Protein AF-A0A2H9RSW0-F1 (afdb_monomer_lite)

pLDDT: mean 87.88, std 10.04, range [57.59, 97.31]

Sequence (106 aa):
MRKMLVVILALSIVSIMYNESFAEKNTFFDSVKFIQYLDENTALEEVRNGNLDAYYYTISPDRLDSNQAKKGLQVFDSTGGSYSILVNPAESEKFNPFSDRDIRFA

Structure (mmCIF, N/CA/C/O backbone):
data_AF-A0A2H9RSW0-F1
#
_entry.id   AF-A0A2H9RSW0-F1
#
loop_
_atom_site.group_PDB
_atom_site.id
_atom_site.type_symbol
_atom_site.label_atom_id
_atom_site.label_alt_id
_atom_site.label_comp_id
_atom_site.label_asym_id
_atom_site.label_entity_id
_atom_site.label_seq_id
_atom_site.pdbx_PDB_ins_code
_atom_site.Cartn_x
_atom_site.Cartn_y
_atom_site.Cartn_z
_atom_site.occupancy
_atom_site.B_iso_or_equiv
_atom_site.auth_seq_id
_atom_site.auth_comp_id
_atom_site.auth_asym_id
_atom_site.auth_atom_id
_atom_site.pdbx_PDB_model_num
ATOM 1 N N . MET A 1 1 ? -67.762 18.042 4.119 1.00 69.44 1 MET A N 1
ATOM 2 C CA . MET A 1 1 ? -66.550 18.213 3.280 1.00 69.44 1 MET A CA 1
ATOM 3 C C . MET A 1 1 ? -65.464 19.053 3.950 1.00 69.44 1 MET A C 1
ATOM 5 O O . MET A 1 1 ? -64.356 18.560 4.088 1.00 69.44 1 MET A O 1
ATOM 9 N N . ARG A 1 2 ? -65.763 20.260 4.458 1.00 76.19 2 ARG A N 1
ATOM 10 C CA . ARG A 1 2 ? -64.761 21.150 5.088 1.00 76.19 2 ARG A CA 1
ATOM 11 C C . ARG A 1 2 ? -63.977 20.516 6.251 1.00 76.19 2 ARG A C 1
ATOM 13 O O . ARG A 1 2 ? -62.761 20.601 6.266 1.00 76.19 2 ARG A O 1
ATOM 20 N N . LYS A 1 3 ? -64.648 19.822 7.181 1.00 84.06 3 LYS A N 1
ATOM 21 C CA . LYS A 1 3 ? -63.972 19.134 8.304 1.00 84.06 3 LYS A CA 1
ATOM 22 C C . LYS A 1 3 ? -63.102 17.951 7.854 1.00 84.06 3 LYS A C 1
ATOM 24 O O . LYS A 1 3 ? -62.048 17.725 8.425 1.00 84.06 3 LYS A O 1
ATOM 29 N N . MET A 1 4 ? -63.518 17.243 6.805 1.00 88.69 4 MET A N 1
ATOM 30 C CA . MET A 1 4 ? -62.767 16.115 6.240 1.00 88.69 4 MET A CA 1
ATOM 31 C C . MET A 1 4 ? -61.479 16.591 5.559 1.00 88.69 4 MET A C 1
ATOM 33 O O . MET A 1 4 ? -60.425 16.007 5.769 1.00 88.69 4 MET A O 1
ATOM 37 N N . LEU A 1 5 ? -61.547 17.706 4.824 1.00 88.31 5 LEU A N 1
ATOM 38 C CA . LEU A 1 5 ? -60.372 18.351 4.233 1.00 88.31 5 LEU A CA 1
ATOM 39 C C . LEU A 1 5 ? -59.369 18.813 5.296 1.00 88.31 5 LEU A C 1
ATOM 41 O O . LEU A 1 5 ? -58.172 18.656 5.102 1.00 88.31 5 LEU A O 1
ATOM 45 N N . VAL A 1 6 ? -59.845 19.322 6.437 1.00 89.25 6 VAL A N 1
ATOM 46 C CA . VAL A 1 6 ? -58.974 19.720 7.558 1.00 89.25 6 VAL A CA 1
ATOM 47 C C . VAL A 1 6 ? -58.258 18.514 8.172 1.00 89.25 6 VAL A C 1
ATOM 49 O O . VAL A 1 6 ? -57.079 18.611 8.491 1.00 89.25 6 VAL A O 1
ATOM 52 N N . VAL A 1 7 ? -58.937 17.371 8.296 1.00 91.75 7 VAL A N 1
ATOM 53 C CA . VAL A 1 7 ? -58.328 16.134 8.815 1.00 91.75 7 VAL A CA 1
ATOM 54 C C . VAL A 1 7 ? -57.280 15.582 7.849 1.00 91.75 7 VAL A C 1
ATOM 56 O O . VAL A 1 7 ? -56.185 15.231 8.279 1.00 91.75 7 VAL A O 1
ATOM 59 N N . ILE A 1 8 ? -57.579 15.561 6.548 1.00 92.00 8 ILE A N 1
ATOM 60 C CA . ILE A 1 8 ? -56.624 15.133 5.515 1.00 92.00 8 ILE A CA 1
ATOM 61 C C . ILE A 1 8 ? -55.402 16.058 5.507 1.00 92.00 8 ILE A C 1
ATOM 63 O O . ILE A 1 8 ? -54.271 15.580 5.472 1.00 92.00 8 ILE A O 1
ATOM 67 N N . LEU A 1 9 ? -55.623 17.371 5.615 1.00 89.56 9 LEU A N 1
ATOM 68 C CA . LEU A 1 9 ? -54.544 18.349 5.674 1.00 89.56 9 LEU A CA 1
ATOM 69 C C . LEU A 1 9 ? -53.667 18.137 6.917 1.00 89.56 9 LEU A C 1
ATOM 71 O O . LEU A 1 9 ? -52.448 18.060 6.793 1.00 89.56 9 LEU A O 1
ATOM 75 N N . ALA A 1 10 ? -54.268 17.955 8.093 1.00 88.62 10 ALA A N 1
ATOM 76 C CA . ALA A 1 10 ? -53.529 17.685 9.325 1.00 88.62 10 ALA A CA 1
ATOM 77 C C . ALA A 1 10 ? -52.678 16.406 9.225 1.00 88.62 10 ALA A C 1
ATOM 79 O O . ALA A 1 10 ? -51.502 16.429 9.576 1.00 88.62 10 ALA A O 1
ATOM 80 N N . LEU A 1 11 ? -53.232 15.320 8.676 1.00 86.75 11 LEU A N 1
ATOM 81 C CA . LEU A 1 11 ? -52.505 14.062 8.458 1.00 86.75 11 LEU A CA 1
ATOM 82 C C . LEU A 1 11 ? -51.346 14.222 7.467 1.00 86.75 11 LEU A C 1
ATOM 84 O O . LEU A 1 11 ? -50.259 13.696 7.701 1.00 86.75 11 LEU A O 1
ATOM 88 N N . SER A 1 12 ? -51.551 14.984 6.390 1.00 82.19 12 SER A N 1
ATOM 89 C CA . SER A 1 12 ? -50.493 15.248 5.411 1.00 82.19 12 SER A CA 1
ATOM 90 C C . SER A 1 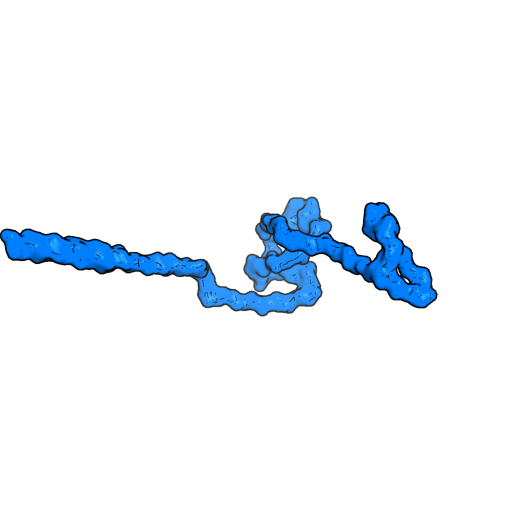12 ? -49.346 16.076 6.003 1.00 82.19 12 SER A C 1
ATOM 92 O O . SER A 1 12 ? -48.185 15.729 5.806 1.00 82.19 12 SER A O 1
ATOM 94 N N . ILE A 1 13 ? -49.642 17.095 6.816 1.00 83.06 13 ILE A N 1
ATOM 95 C CA . ILE A 1 13 ? -48.619 17.917 7.481 1.00 83.06 13 ILE A CA 1
ATOM 96 C C . ILE A 1 13 ? -47.809 17.072 8.468 1.00 83.06 13 ILE A C 1
ATOM 98 O O . ILE A 1 13 ? -46.583 17.134 8.468 1.00 83.06 13 ILE A O 1
ATOM 102 N N . VAL A 1 14 ? -48.484 16.224 9.247 1.00 81.75 14 VAL A N 1
ATOM 103 C CA . VAL A 1 14 ? -47.842 15.276 10.163 1.00 81.75 14 VAL A CA 1
ATOM 104 C C . VAL A 1 14 ? -46.873 14.362 9.403 1.00 81.75 14 VAL A C 1
ATOM 106 O O . VAL A 1 14 ? -45.716 14.244 9.792 1.00 81.75 14 VAL A O 1
ATOM 109 N N . SER A 1 15 ? -47.288 13.785 8.271 1.00 73.50 15 SER A N 1
ATOM 110 C CA . SER A 1 15 ? -46.418 12.901 7.478 1.00 73.50 15 SER A CA 1
ATOM 111 C C . SER A 1 15 ? -45.178 13.593 6.890 1.00 73.50 15 SER A C 1
ATOM 113 O O . SER A 1 15 ? -44.150 12.947 6.705 1.00 73.50 15 SER A O 1
ATOM 115 N N . ILE A 1 16 ? -45.243 14.904 6.635 1.00 72.50 16 ILE A N 1
ATOM 116 C CA . ILE A 1 16 ? -44.104 15.691 6.142 1.00 72.50 16 ILE A CA 1
ATOM 117 C C . ILE A 1 16 ? -43.161 16.054 7.298 1.00 72.50 16 ILE A C 1
ATOM 119 O O . ILE A 1 16 ? -41.950 15.974 7.133 1.00 72.50 16 ILE A O 1
ATOM 123 N N . MET A 1 17 ? -43.695 16.377 8.482 1.00 66.75 17 MET A N 1
ATOM 124 C CA . MET A 1 17 ? -42.889 16.696 9.671 1.00 66.75 17 MET A CA 1
ATOM 125 C C . MET A 1 17 ? -42.105 15.496 10.221 1.00 66.75 17 MET A C 1
ATOM 127 O O . MET A 1 17 ? -41.067 15.688 10.838 1.00 66.75 17 MET A O 1
ATOM 131 N N . TYR A 1 18 ? -42.578 14.264 9.999 1.00 61.94 18 TYR A N 1
ATOM 132 C CA . TYR A 1 18 ? -41.847 13.044 10.374 1.00 61.94 18 TYR A CA 1
ATOM 133 C C . TYR A 1 18 ? -40.864 12.552 9.298 1.00 61.94 18 TYR A C 1
ATOM 135 O O . TYR A 1 18 ? -40.121 11.609 9.554 1.00 61.94 18 TYR A O 1
ATOM 143 N N . ASN A 1 19 ? -40.807 13.202 8.129 1.00 58.50 19 ASN A N 1
ATOM 144 C CA . ASN A 1 19 ? -39.708 13.051 7.169 1.00 58.50 19 ASN A CA 1
ATOM 145 C C . ASN A 1 19 ? -38.576 14.037 7.501 1.00 58.50 19 ASN A C 1
ATOM 147 O O . ASN A 1 19 ? -38.057 14.732 6.629 1.00 58.50 19 ASN A O 1
ATOM 151 N N . GLU A 1 20 ? -38.174 14.093 8.771 1.00 57.59 20 GLU A N 1
ATOM 152 C CA . GLU A 1 2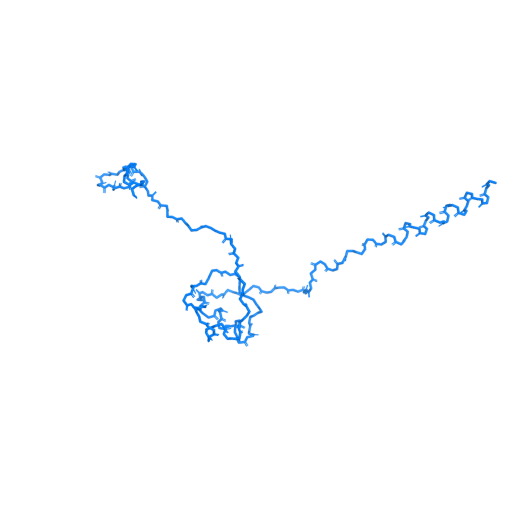0 ? -36.809 14.491 9.095 1.00 57.59 20 GLU A CA 1
ATOM 153 C C . GLU A 1 20 ? -35.929 13.448 8.402 1.00 57.59 20 GLU A C 1
ATOM 155 O O . GLU A 1 20 ? -35.814 12.306 8.853 1.00 57.59 20 GLU A O 1
ATOM 160 N N . SER A 1 21 ? -35.389 13.788 7.230 1.00 59.41 21 SER A N 1
ATOM 161 C CA . SER A 1 21 ? -34.312 13.018 6.634 1.00 59.41 21 SER A CA 1
ATOM 162 C C . SER A 1 21 ? -33.149 13.124 7.610 1.00 59.41 21 SER A C 1
ATOM 164 O O . SER A 1 21 ? -32.361 14.069 7.545 1.00 59.41 21 SER A O 1
ATOM 166 N N . PHE A 1 22 ? -33.086 12.207 8.572 1.00 60.66 22 PHE A N 1
ATOM 167 C CA . PHE A 1 22 ? -31.926 12.049 9.420 1.00 60.66 22 PHE A CA 1
ATOM 168 C C . PHE A 1 22 ? -30.783 11.726 8.469 1.00 60.66 22 PHE A C 1
ATOM 170 O O . PHE A 1 22 ? -30.672 10.611 7.962 1.00 60.66 22 PHE A O 1
ATOM 177 N N . ALA A 1 23 ? -29.967 12.734 8.168 1.00 62.47 23 ALA A N 1
ATOM 178 C CA . ALA A 1 23 ? -28.635 12.498 7.666 1.00 62.47 23 ALA A CA 1
ATOM 179 C C . ALA A 1 23 ? -27.927 11.763 8.803 1.00 62.47 23 ALA A C 1
ATOM 181 O O . ALA A 1 23 ? -27.428 12.379 9.745 1.00 62.47 23 ALA A O 1
ATOM 182 N N . GLU A 1 24 ? -28.008 10.433 8.771 1.00 64.06 24 GLU A N 1
ATOM 183 C CA . GLU A 1 24 ? -27.238 9.560 9.638 1.00 64.06 24 GLU A CA 1
ATOM 184 C C . GLU A 1 24 ? -25.799 10.072 9.604 1.00 64.06 24 GLU A C 1
ATOM 186 O O . GLU A 1 24 ? -25.296 10.413 8.527 1.00 64.06 24 GLU A O 1
ATOM 191 N N . LYS A 1 25 ? -25.187 10.270 10.781 1.00 66.62 25 LYS A N 1
ATOM 192 C CA . LYS A 1 25 ? -23.860 10.886 10.888 1.00 66.62 25 LYS A CA 1
ATOM 193 C C . LYS A 1 25 ? -22.936 10.131 9.930 1.00 66.62 25 LYS A C 1
ATOM 195 O O . LYS A 1 25 ? -22.599 8.981 10.177 1.00 66.62 25 LYS A O 1
ATOM 200 N N . ASN A 1 26 ? -22.561 10.778 8.826 1.00 70.75 26 ASN A N 1
ATOM 201 C CA . ASN A 1 26 ? -21.936 10.104 7.682 1.00 70.75 26 ASN A CA 1
ATOM 202 C C . ASN A 1 26 ? -20.505 9.617 8.006 1.00 70.75 26 ASN A C 1
ATOM 204 O O . ASN A 1 26 ? -19.867 8.938 7.208 1.00 70.75 26 ASN A O 1
ATOM 208 N N . THR A 1 27 ? -19.985 9.976 9.187 1.00 77.19 27 THR A N 1
ATOM 209 C CA . THR A 1 27 ? -18.664 9.598 9.687 1.00 77.19 27 THR A CA 1
ATOM 210 C C . THR A 1 27 ? -18.713 9.240 11.175 1.00 77.19 27 THR A C 1
ATOM 212 O O . THR A 1 27 ? -19.288 9.953 11.998 1.00 77.19 27 THR A O 1
ATOM 215 N N . PHE A 1 28 ? -18.040 8.152 11.552 1.00 86.88 28 PHE A N 1
ATOM 216 C CA . PHE A 1 28 ? -17.929 7.706 12.949 1.00 86.88 28 PHE A CA 1
ATOM 217 C C . PHE A 1 28 ? -16.806 8.405 13.740 1.00 86.88 28 PHE A C 1
ATOM 219 O O . PHE A 1 28 ? -16.558 8.056 14.888 1.00 86.88 28 PHE A O 1
ATOM 226 N N . PHE A 1 29 ? -16.140 9.402 13.153 1.00 87.50 29 PHE A N 1
ATOM 227 C CA . PHE A 1 29 ? -15.049 10.168 13.763 1.00 87.50 29 PHE A CA 1
ATOM 228 C C . PHE A 1 29 ? -15.289 11.676 13.622 1.00 87.50 29 PHE A C 1
ATOM 230 O O . PHE A 1 29 ? -15.975 12.118 12.695 1.00 87.50 29 PHE A O 1
ATOM 237 N N . ASP A 1 30 ? -14.705 12.458 14.533 1.00 90.00 30 ASP A N 1
ATOM 238 C CA . ASP A 1 30 ? -14.820 13.924 14.545 1.00 90.00 30 ASP A CA 1
ATOM 239 C C . ASP A 1 30 ? -13.648 14.617 13.831 1.00 90.00 30 ASP A C 1
ATOM 241 O O . ASP A 1 30 ? -13.796 15.724 13.317 1.00 90.00 30 ASP A O 1
ATOM 245 N N . SER A 1 31 ? -12.477 13.972 13.766 1.00 92.19 31 SER A N 1
ATOM 246 C CA . SER A 1 31 ? -11.303 14.492 13.057 1.00 92.19 31 SER A CA 1
ATOM 247 C C . SER A 1 31 ? -10.379 13.369 12.587 1.00 92.19 31 SER A C 1
ATOM 249 O O . SER A 1 31 ? -10.408 12.268 13.132 1.00 92.19 31 SER A O 1
ATOM 251 N N . VAL A 1 32 ? -9.555 13.664 11.579 1.00 93.69 32 VAL A N 1
ATOM 252 C CA . VAL A 1 32 ? -8.496 12.779 11.075 1.00 93.69 32 VAL A CA 1
ATOM 253 C C . VAL A 1 32 ? -7.200 13.574 11.021 1.00 93.69 32 VAL A C 1
ATOM 255 O O . VAL A 1 32 ? -7.177 14.695 10.509 1.00 93.69 32 VAL A O 1
ATOM 258 N N . LYS A 1 33 ? -6.114 12.990 11.527 1.00 95.19 33 LYS A N 1
ATOM 259 C CA . LYS A 1 33 ? -4.771 13.564 11.453 1.00 95.19 33 LYS A CA 1
ATOM 260 C C . LYS A 1 33 ? -3.905 12.706 10.540 1.00 95.19 33 LYS A C 1
ATOM 262 O O . LYS A 1 33 ? -3.692 11.532 10.811 1.00 95.19 33 LYS A O 1
ATOM 267 N N . PHE A 1 34 ? -3.363 13.317 9.494 1.00 95.44 34 PHE A N 1
ATOM 268 C CA . PHE A 1 34 ? -2.391 12.668 8.621 1.00 95.44 34 PHE A CA 1
ATOM 269 C C . PHE A 1 34 ? -0.984 12.887 9.176 1.00 95.44 34 PHE A C 1
ATOM 271 O O . PHE A 1 34 ? -0.585 14.023 9.439 1.00 95.44 34 PHE A O 1
ATOM 278 N N . ILE A 1 35 ? -0.246 11.797 9.372 1.00 93.62 35 ILE A N 1
ATOM 279 C CA . ILE A 1 35 ? 1.136 11.810 9.852 1.00 93.62 35 ILE A CA 1
ATOM 280 C C . ILE A 1 35 ? 2.007 11.219 8.751 1.00 93.62 35 ILE A C 1
ATOM 282 O O . ILE A 1 35 ? 1.728 10.132 8.248 1.00 93.62 35 ILE A O 1
ATOM 286 N N . GLN A 1 36 ? 3.047 11.950 8.360 1.00 91.06 36 GLN A N 1
ATOM 287 C CA . GLN A 1 36 ? 3.993 11.477 7.362 1.00 91.06 36 GLN A CA 1
ATOM 288 C C . GLN A 1 36 ? 5.127 10.715 8.042 1.00 91.06 36 GLN A C 1
ATOM 290 O O . GLN A 1 36 ? 5.875 11.281 8.838 1.00 91.06 36 GLN A O 1
ATOM 295 N N . TYR A 1 37 ? 5.290 9.458 7.648 1.00 90.00 37 TYR A N 1
ATOM 296 C CA . TYR A 1 37 ? 6.488 8.672 7.909 1.00 90.00 37 TYR A CA 1
ATOM 297 C C . TYR A 1 37 ? 7.225 8.478 6.583 1.00 90.00 37 TYR A C 1
ATOM 299 O O . TYR A 1 37 ? 6.603 8.182 5.564 1.00 90.00 37 TYR A O 1
ATOM 307 N N . LEU A 1 38 ? 8.542 8.687 6.582 1.00 88.25 38 LEU A N 1
ATOM 308 C CA . LEU A 1 38 ? 9.375 8.472 5.390 1.00 88.25 38 LEU A CA 1
ATOM 309 C C . LEU A 1 38 ? 9.724 6.993 5.184 1.00 88.25 38 LEU A C 1
ATOM 311 O O . LEU A 1 38 ? 10.034 6.588 4.070 1.00 88.25 38 LEU A O 1
ATOM 315 N N . ASP A 1 39 ? 9.676 6.210 6.260 1.00 88.94 39 ASP A N 1
ATOM 316 C CA . ASP A 1 39 ? 9.945 4.779 6.271 1.00 88.94 39 ASP A CA 1
ATOM 317 C C . ASP A 1 39 ? 8.648 4.009 6.554 1.00 88.94 39 ASP A C 1
ATOM 319 O O . ASP A 1 39 ? 7.974 4.224 7.564 1.00 88.94 39 ASP A O 1
ATOM 323 N N . GLU A 1 40 ? 8.310 3.102 5.641 1.00 86.62 40 GLU A N 1
ATOM 324 C CA . GLU A 1 40 ? 7.119 2.251 5.710 1.00 86.62 40 GLU A CA 1
ATOM 325 C C . GLU A 1 40 ? 7.140 1.297 6.911 1.00 86.62 40 GLU A C 1
ATOM 327 O O . GLU A 1 40 ? 6.090 1.010 7.487 1.00 86.62 40 GLU A O 1
ATOM 332 N N . ASN A 1 41 ? 8.328 0.851 7.340 1.00 90.62 41 ASN A N 1
ATOM 333 C CA . ASN A 1 41 ? 8.451 -0.054 8.484 1.00 90.62 41 ASN A CA 1
ATOM 334 C C . ASN A 1 41 ? 8.056 0.657 9.774 1.00 90.62 41 ASN A C 1
ATOM 336 O O . ASN A 1 41 ? 7.288 0.120 10.565 1.00 90.62 41 ASN A O 1
ATOM 340 N N . THR A 1 42 ? 8.521 1.892 9.950 1.00 93.56 42 THR A N 1
ATOM 341 C CA . THR A 1 42 ? 8.148 2.735 11.085 1.00 93.56 42 THR A CA 1
ATOM 342 C C . THR A 1 42 ? 6.634 2.921 11.146 1.00 93.56 42 THR A C 1
ATOM 344 O O . THR A 1 42 ? 6.045 2.725 12.203 1.00 93.56 42 THR A O 1
ATOM 347 N N . ALA A 1 43 ? 5.979 3.218 10.018 1.00 94.06 43 ALA A N 1
ATOM 348 C CA . ALA A 1 43 ? 4.525 3.378 9.991 1.00 94.06 43 ALA A CA 1
ATOM 349 C C . ALA A 1 43 ? 3.781 2.095 10.407 1.00 94.06 43 ALA A C 1
ATOM 351 O O . ALA A 1 43 ? 2.817 2.162 11.169 1.00 94.06 43 ALA A O 1
ATOM 352 N N . LEU A 1 44 ? 4.240 0.924 9.950 1.00 94.44 44 LEU A N 1
ATOM 353 C CA . LEU A 1 44 ? 3.653 -0.363 10.329 1.00 94.44 44 LEU A CA 1
ATOM 354 C C . LEU A 1 44 ? 3.808 -0.657 11.828 1.00 94.44 44 LEU A C 1
ATOM 356 O O . LEU A 1 44 ? 2.856 -1.113 12.463 1.00 94.44 44 LEU A O 1
ATOM 360 N N . GLU A 1 45 ? 4.992 -0.409 12.396 1.00 94.38 45 GLU A N 1
ATOM 361 C CA . GLU A 1 45 ? 5.233 -0.593 13.833 1.00 94.38 45 GLU A CA 1
ATOM 362 C C . GLU A 1 45 ? 4.368 0.352 14.674 1.00 94.38 45 GLU A C 1
ATOM 364 O O . GLU A 1 45 ? 3.841 -0.054 15.706 1.00 94.38 45 GLU A O 1
ATOM 369 N N . GLU A 1 46 ? 4.164 1.590 14.227 1.00 96.00 46 GLU A N 1
ATOM 370 C CA . GLU A 1 46 ? 3.298 2.556 14.910 1.00 96.00 46 GLU A CA 1
ATOM 371 C C . GLU A 1 46 ? 1.837 2.090 14.937 1.00 96.00 46 GLU A C 1
ATOM 373 O O . GLU A 1 46 ? 1.175 2.245 15.965 1.00 96.00 46 GLU A O 1
ATOM 378 N N . VAL A 1 47 ? 1.351 1.440 13.869 1.00 96.25 47 VAL A N 1
ATOM 379 C CA . VAL A 1 47 ? 0.036 0.770 13.890 1.00 96.25 47 VAL A CA 1
ATOM 380 C C . VAL A 1 47 ? 0.036 -0.396 14.868 1.00 96.25 47 VAL A C 1
ATOM 382 O O . VAL A 1 47 ? -0.857 -0.500 15.707 1.00 96.25 47 VAL A O 1
ATOM 385 N N . ARG A 1 48 ? 1.057 -1.260 14.813 1.00 95.62 48 ARG A N 1
ATOM 386 C CA . ARG A 1 48 ? 1.155 -2.430 15.699 1.00 95.62 48 ARG A CA 1
ATOM 387 C C . ARG A 1 48 ? 1.174 -2.039 17.179 1.00 95.62 48 ARG A C 1
ATOM 389 O O . ARG A 1 48 ? 0.618 -2.754 18.011 1.00 95.62 48 ARG A O 1
ATOM 396 N N . ASN A 1 49 ? 1.803 -0.913 17.498 1.00 96.12 49 ASN A N 1
ATOM 397 C CA . ASN A 1 49 ? 1.931 -0.395 18.856 1.00 96.12 49 ASN A CA 1
ATOM 398 C C . ASN A 1 49 ? 0.732 0.465 19.299 1.00 96.12 49 ASN A C 1
ATOM 400 O O . ASN A 1 49 ? 0.675 0.852 20.464 1.00 96.12 49 ASN A O 1
ATOM 404 N N . GLY A 1 50 ? -0.224 0.753 18.407 1.00 95.88 50 GLY A N 1
ATOM 405 C CA . GLY A 1 50 ? -1.398 1.581 18.702 1.00 95.88 50 GLY A CA 1
ATOM 406 C C . GLY A 1 50 ? -1.125 3.089 18.738 1.00 95.88 50 GLY A C 1
ATOM 407 O O . GLY A 1 50 ? -1.953 3.845 19.238 1.00 95.88 50 GLY A O 1
ATOM 408 N N . ASN A 1 51 ? 0.021 3.534 18.216 1.00 95.69 51 ASN A N 1
ATOM 409 C CA . ASN A 1 51 ? 0.353 4.953 18.050 1.00 95.69 51 ASN A CA 1
ATOM 410 C C . ASN A 1 51 ? -0.297 5.552 16.788 1.00 95.69 51 ASN A C 1
ATOM 412 O O . ASN A 1 51 ? -0.489 6.766 16.708 1.00 95.69 51 ASN A O 1
ATOM 416 N N . LEU A 1 52 ? -0.631 4.703 15.808 1.00 96.19 52 LEU A N 1
ATOM 417 C CA . LEU A 1 52 ? -1.330 5.057 14.576 1.00 96.19 52 LEU A CA 1
ATOM 418 C C . LEU A 1 52 ? -2.562 4.160 14.395 1.00 96.19 52 LEU A C 1
ATOM 420 O O . LEU A 1 52 ? -2.452 2.941 14.444 1.00 96.19 52 LEU A O 1
ATOM 424 N N . ASP A 1 53 ? -3.731 4.750 14.141 1.00 95.44 53 ASP A N 1
ATOM 425 C CA . ASP A 1 53 ? -4.976 3.976 14.015 1.00 95.44 53 ASP A CA 1
ATOM 426 C C . ASP A 1 53 ? -5.024 3.122 12.738 1.00 95.44 53 ASP A C 1
ATOM 428 O O . ASP A 1 53 ? -5.564 2.016 12.734 1.00 95.44 53 ASP A O 1
ATOM 432 N N . ALA A 1 54 ? -4.480 3.640 11.632 1.00 94.50 54 ALA A N 1
ATOM 433 C CA . ALA A 1 54 ? -4.486 2.962 10.342 1.00 94.50 54 ALA A CA 1
ATOM 434 C C . ALA A 1 54 ? -3.326 3.407 9.447 1.00 94.50 54 ALA A C 1
ATOM 436 O O . ALA A 1 54 ? -2.953 4.581 9.409 1.00 94.50 54 ALA A O 1
ATOM 437 N N . TYR A 1 55 ? -2.826 2.466 8.648 1.00 93.75 55 TYR A N 1
ATOM 438 C CA . TYR A 1 55 ? -1.899 2.713 7.550 1.00 93.75 55 TYR A CA 1
ATOM 439 C C . TYR A 1 55 ? -2.531 2.222 6.245 1.00 93.75 55 TYR A C 1
ATOM 441 O O . TYR A 1 55 ? -2.875 1.048 6.124 1.00 93.75 55 TYR A O 1
ATOM 449 N N . TYR A 1 56 ? -2.706 3.129 5.281 1.00 91.31 56 TYR A N 1
ATOM 450 C CA . TYR A 1 56 ? -3.322 2.835 3.985 1.00 91.31 56 TYR A CA 1
ATOM 451 C C . TYR A 1 56 ? -2.369 3.198 2.849 1.00 91.31 56 TYR A C 1
ATOM 453 O O . TYR A 1 56 ? -2.462 4.264 2.239 1.00 91.31 56 TYR A O 1
ATOM 461 N N . TYR A 1 57 ? -1.407 2.318 2.600 1.00 88.38 57 TYR A N 1
ATOM 462 C CA . TYR A 1 57 ? -0.511 2.395 1.457 1.00 88.38 57 TYR A CA 1
ATOM 463 C C . TYR A 1 57 ? 0.125 1.024 1.215 1.00 88.38 57 TYR A C 1
ATOM 465 O O . TYR A 1 57 ? -0.160 0.053 1.917 1.00 88.38 57 TYR A O 1
ATOM 473 N N . THR A 1 58 ? 0.964 0.933 0.192 1.00 86.06 58 THR A N 1
ATOM 474 C CA . THR A 1 58 ? 1.627 -0.309 -0.188 1.00 86.06 58 THR A CA 1
ATOM 475 C C . THR A 1 58 ? 2.637 -0.726 0.866 1.00 86.06 58 THR A C 1
ATOM 477 O O . THR A 1 58 ? 3.401 0.101 1.354 1.00 86.06 58 THR A O 1
ATOM 480 N N . ILE A 1 59 ? 2.667 -2.018 1.163 1.00 87.06 59 ILE A N 1
ATOM 481 C CA . ILE A 1 59 ? 3.619 -2.633 2.078 1.00 87.06 59 ILE A CA 1
ATOM 482 C C . ILE A 1 59 ? 4.278 -3.815 1.380 1.00 87.06 59 ILE A C 1
ATOM 484 O O . ILE A 1 59 ? 3.622 -4.531 0.619 1.00 87.06 59 ILE A O 1
ATOM 488 N N . SER A 1 60 ? 5.572 -4.024 1.629 1.00 87.12 60 SER A N 1
ATOM 489 C CA . SER A 1 60 ? 6.250 -5.211 1.113 1.00 87.12 60 SER A CA 1
ATOM 490 C C . SER A 1 60 ? 5.557 -6.491 1.623 1.00 87.12 60 SER A C 1
ATOM 492 O O . SER A 1 60 ? 5.363 -6.622 2.838 1.00 87.12 60 SER A O 1
ATOM 494 N N . PRO A 1 61 ? 5.206 -7.450 0.740 1.00 85.81 61 PRO A N 1
ATOM 495 C CA . PRO A 1 61 ? 4.556 -8.703 1.133 1.00 85.81 61 PRO A CA 1
ATOM 496 C C . PRO A 1 61 ? 5.327 -9.486 2.201 1.00 85.81 61 PRO A C 1
ATOM 498 O O . PRO A 1 61 ? 4.711 -10.064 3.095 1.00 85.81 61 PRO A O 1
ATOM 501 N N . ASP A 1 62 ? 6.662 -9.429 2.170 1.00 90.62 62 ASP A N 1
ATOM 502 C CA . ASP A 1 62 ? 7.550 -10.110 3.124 1.00 90.62 62 ASP A CA 1
ATOM 503 C C . ASP A 1 62 ? 7.331 -9.643 4.573 1.00 90.62 62 ASP A C 1
ATOM 505 O O . ASP A 1 62 ? 7.652 -10.342 5.528 1.00 90.62 62 ASP A O 1
ATOM 509 N N . ARG A 1 63 ? 6.757 -8.450 4.772 1.00 90.38 63 ARG A N 1
ATOM 510 C CA . ARG A 1 63 ? 6.442 -7.913 6.106 1.00 90.38 63 ARG A CA 1
ATOM 511 C C . ARG A 1 63 ? 5.172 -8.503 6.703 1.00 90.38 63 ARG A C 1
ATOM 513 O O . ARG A 1 63 ? 4.921 -8.312 7.890 1.00 90.38 63 ARG A O 1
ATOM 520 N N . LEU A 1 64 ? 4.371 -9.188 5.893 1.00 91.88 64 LEU A N 1
ATOM 521 C CA . LEU A 1 64 ? 3.086 -9.775 6.258 1.00 91.88 64 LEU A CA 1
ATOM 522 C C . LEU A 1 64 ? 3.014 -11.251 5.825 1.00 91.88 64 LEU A C 1
ATOM 524 O O . LEU A 1 64 ? 1.926 -11.798 5.663 1.00 91.88 64 LEU A O 1
ATOM 528 N N . ASP A 1 65 ? 4.155 -11.907 5.636 1.00 92.62 65 ASP A N 1
ATOM 529 C CA . ASP A 1 65 ? 4.261 -13.262 5.082 1.00 92.62 65 ASP A CA 1
ATOM 530 C C . ASP A 1 65 ? 3.823 -14.379 6.049 1.00 92.62 65 ASP A C 1
ATOM 532 O O . ASP A 1 65 ? 3.521 -15.500 5.640 1.00 92.62 65 ASP A O 1
ATOM 536 N N . SER A 1 66 ? 3.756 -14.073 7.345 1.00 93.62 66 SER A N 1
ATOM 537 C CA . SER A 1 66 ? 3.569 -15.054 8.409 1.00 93.62 66 SER A CA 1
ATOM 538 C C . SER A 1 66 ? 2.576 -14.586 9.469 1.00 93.62 66 SER A C 1
ATOM 540 O O . SER A 1 66 ? 2.379 -13.395 9.719 1.00 93.62 66 SER A O 1
ATOM 542 N N . ASN A 1 67 ? 1.967 -15.549 10.165 1.00 92.50 67 ASN A N 1
ATOM 543 C CA . ASN A 1 67 ? 1.052 -15.261 11.276 1.00 92.50 67 A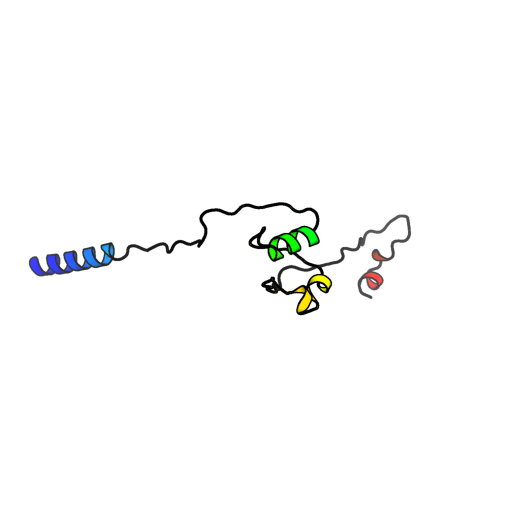SN A CA 1
ATOM 544 C C . ASN A 1 67 ? 1.734 -14.471 12.401 1.00 92.50 67 ASN A C 1
ATOM 546 O O . ASN A 1 67 ? 1.098 -13.645 13.050 1.00 92.50 67 ASN A O 1
ATOM 550 N N . GLN A 1 68 ? 3.031 -14.710 12.620 1.00 93.00 68 GLN A N 1
ATOM 551 C CA . GLN A 1 68 ? 3.809 -13.969 13.604 1.00 93.00 68 GLN A CA 1
ATOM 552 C C . GLN A 1 68 ? 4.010 -12.512 13.170 1.00 93.00 68 GLN A C 1
ATOM 554 O O . GLN A 1 68 ? 3.837 -11.618 13.993 1.00 93.00 68 GLN A O 1
ATOM 559 N N . ALA A 1 69 ? 4.312 -12.262 11.891 1.00 92.44 69 ALA A N 1
ATOM 560 C CA . ALA A 1 69 ? 4.479 -10.908 11.363 1.00 92.44 69 ALA A CA 1
ATOM 561 C C . ALA A 1 69 ? 3.172 -10.089 11.404 1.00 92.44 69 ALA A C 1
ATOM 563 O O . ALA A 1 69 ? 3.187 -8.883 11.658 1.00 92.44 69 ALA A O 1
ATOM 564 N N . LYS A 1 70 ? 2.022 -10.758 11.245 1.00 93.56 70 LYS A N 1
ATOM 565 C CA . LYS A 1 70 ? 0.684 -10.151 11.365 1.00 93.56 70 LYS A CA 1
ATOM 566 C C . LYS A 1 70 ? 0.197 -9.987 12.807 1.00 93.56 70 LYS A C 1
ATOM 568 O O . LYS A 1 70 ? -0.870 -9.418 13.028 1.00 93.56 70 LYS A O 1
ATOM 573 N N . LYS A 1 71 ? 0.924 -10.489 13.808 1.00 94.62 71 LYS A N 1
ATOM 574 C CA . LYS A 1 71 ? 0.480 -10.405 15.202 1.00 94.62 71 LYS A CA 1
ATOM 575 C C . LYS A 1 71 ? 0.335 -8.937 15.620 1.00 94.62 71 LYS A C 1
ATOM 577 O O . LYS A 1 71 ? 1.260 -8.146 15.452 1.00 94.62 71 LYS A O 1
ATOM 582 N N . GLY A 1 72 ? -0.824 -8.596 16.184 1.00 93.75 72 GLY A N 1
ATOM 583 C CA . GLY A 1 72 ? -1.147 -7.224 16.590 1.00 93.75 72 GLY A CA 1
ATOM 584 C C . GLY A 1 72 ? -1.580 -6.309 15.440 1.00 93.75 72 GLY A C 1
ATOM 585 O O . GLY A 1 72 ? -1.719 -5.115 15.657 1.00 93.75 72 GLY A O 1
ATOM 586 N N . LEU A 1 73 ? -1.802 -6.850 14.238 1.00 95.56 73 LEU A N 1
ATOM 587 C CA . LEU A 1 73 ? -2.277 -6.101 13.078 1.00 95.56 73 LEU A CA 1
ATOM 588 C C . LEU A 1 73 ? -3.585 -6.691 12.552 1.00 95.56 73 LEU A C 1
ATOM 590 O O . LEU A 1 73 ? -3.744 -7.910 12.459 1.00 95.56 73 LEU A O 1
ATOM 594 N N . GLN A 1 74 ? -4.495 -5.811 12.142 1.00 95.25 74 GLN A N 1
ATOM 595 C CA . GLN A 1 74 ? -5.622 -6.174 11.294 1.00 95.25 74 GLN A CA 1
ATOM 596 C C . GLN A 1 74 ? -5.279 -5.784 9.857 1.00 95.25 74 GLN A C 1
ATOM 598 O O . GLN A 1 74 ? -5.079 -4.610 9.557 1.00 95.25 74 GLN A O 1
ATOM 603 N N . VAL A 1 75 ? -5.167 -6.781 8.981 1.00 93.62 75 VAL A N 1
ATOM 604 C CA . VAL A 1 75 ? -4.715 -6.599 7.597 1.00 93.62 75 VAL A CA 1
ATOM 605 C C . VAL A 1 75 ? -5.885 -6.819 6.650 1.00 93.62 75 VAL A C 1
ATOM 607 O O . VAL A 1 75 ? -6.612 -7.804 6.784 1.00 93.62 75 VAL A O 1
ATOM 610 N N . PHE A 1 76 ? -6.033 -5.919 5.682 1.00 91.44 76 PHE A N 1
ATOM 611 C CA . PHE A 1 76 ? -7.020 -6.004 4.613 1.00 91.44 76 PHE A CA 1
ATOM 612 C C . PHE A 1 76 ? -6.320 -5.838 3.269 1.00 91.44 76 PHE A C 1
ATOM 614 O O . PHE A 1 76 ? -5.512 -4.924 3.105 1.00 91.44 76 PHE A O 1
ATOM 621 N N . ASP A 1 77 ? -6.669 -6.686 2.307 1.00 87.56 77 ASP A N 1
ATOM 622 C CA . ASP A 1 77 ? -6.163 -6.575 0.943 1.00 87.56 77 ASP A CA 1
ATOM 623 C C . ASP A 1 77 ? -7.081 -5.669 0.115 1.00 87.56 77 ASP A C 1
ATOM 625 O O . ASP A 1 77 ? -8.308 -5.774 0.166 1.00 87.56 77 ASP A O 1
ATOM 629 N N . SER A 1 78 ? -6.478 -4.783 -0.674 1.00 84.06 78 SER A N 1
ATOM 630 C CA . SER A 1 78 ? -7.174 -3.948 -1.652 1.00 84.06 78 SER A CA 1
ATOM 631 C C . SER A 1 78 ? -6.608 -4.249 -3.031 1.00 84.06 78 SER A C 1
ATOM 633 O O . SER A 1 78 ? -5.401 -4.154 -3.239 1.00 84.06 78 SER A O 1
ATOM 635 N N . THR A 1 79 ? -7.462 -4.571 -4.003 1.00 79.44 79 THR A N 1
ATOM 636 C CA . THR A 1 79 ? -7.055 -4.785 -5.405 1.00 79.44 79 THR A CA 1
ATOM 637 C C . THR A 1 79 ? -6.874 -3.462 -6.163 1.00 79.44 79 THR A C 1
ATOM 639 O O . THR A 1 79 ? -7.178 -3.368 -7.351 1.00 79.44 79 THR A O 1
ATOM 642 N N . GLY A 1 80 ? -6.457 -2.405 -5.464 1.00 75.00 80 GLY A N 1
ATOM 643 C CA . GLY A 1 80 ? -6.297 -1.065 -6.016 1.00 75.00 80 GLY A CA 1
ATOM 644 C C . GLY A 1 80 ? -4.902 -0.839 -6.596 1.00 75.00 80 GLY A C 1
ATOM 645 O O . GLY A 1 80 ? -3.903 -1.222 -5.996 1.00 75.00 80 GLY A O 1
ATOM 646 N N . GLY A 1 81 ? -4.838 -0.146 -7.732 1.00 76.69 81 GLY A N 1
ATOM 647 C CA . GLY A 1 81 ? -3.583 0.267 -8.360 1.00 76.69 81 GLY A CA 1
ATOM 648 C C . GLY A 1 81 ? -2.995 -0.759 -9.331 1.00 76.69 81 GLY A C 1
ATOM 649 O O . GLY A 1 81 ? -3.349 -1.934 -9.348 1.00 76.69 81 GLY A O 1
ATOM 650 N N . SER A 1 82 ? -2.092 -0.281 -10.181 1.00 81.00 82 SER A N 1
ATOM 651 C CA . SER A 1 82 ? -1.332 -1.099 -11.125 1.00 81.00 82 SER A CA 1
ATOM 652 C C . SER A 1 82 ? 0.104 -0.607 -11.148 1.00 81.00 82 SER A C 1
ATOM 654 O O . SER A 1 82 ? 0.341 0.588 -11.335 1.00 81.00 82 SER A O 1
ATOM 656 N N . TYR A 1 83 ? 1.053 -1.524 -11.020 1.00 82.50 83 TYR A N 1
ATOM 657 C CA . TYR A 1 83 ? 2.449 -1.231 -11.301 1.00 82.50 83 TYR A CA 1
ATOM 658 C C . TYR A 1 83 ? 2.728 -1.523 -12.767 1.00 82.50 83 TYR A C 1
ATOM 660 O O . TYR A 1 83 ? 2.292 -2.540 -13.302 1.00 82.50 83 TYR A 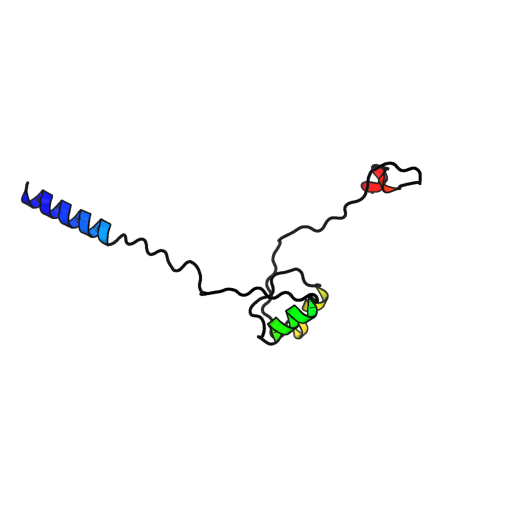O 1
ATOM 668 N N . SER A 1 84 ? 3.443 -0.615 -13.418 1.00 89.06 84 SER A N 1
ATOM 669 C CA . SER A 1 84 ? 3.867 -0.779 -14.800 1.00 89.06 84 SER A CA 1
ATOM 670 C C . SER A 1 84 ? 5.294 -0.282 -14.952 1.00 89.06 84 SER A C 1
ATOM 672 O O . SER A 1 84 ? 5.751 0.578 -14.198 1.00 89.06 84 SER A O 1
ATOM 674 N N . ILE A 1 85 ? 5.995 -0.835 -15.932 1.00 90.56 85 ILE A N 1
ATOM 675 C CA . ILE A 1 85 ? 7.322 -0.384 -16.322 1.00 90.56 85 ILE A CA 1
ATOM 676 C C . ILE A 1 85 ? 7.149 0.462 -17.577 1.00 90.56 85 ILE A C 1
ATOM 678 O O . ILE A 1 85 ? 6.686 -0.024 -18.608 1.00 90.56 85 ILE A O 1
ATOM 682 N N . LEU A 1 86 ? 7.536 1.734 -17.491 1.00 93.62 86 LEU A N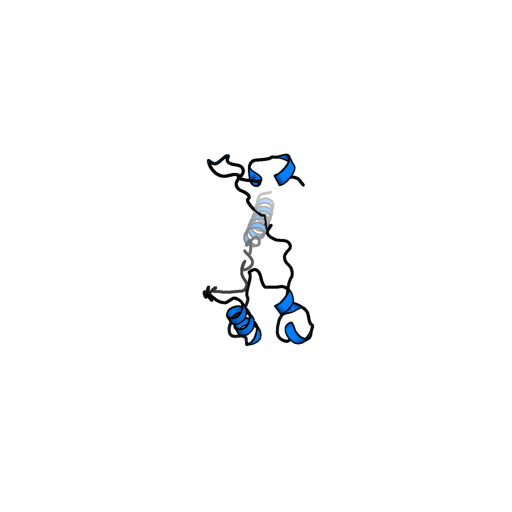 1
ATOM 683 C CA . LEU A 1 86 ? 7.613 2.604 -18.655 1.00 93.62 86 LEU A CA 1
ATOM 684 C C . LEU A 1 86 ? 9.013 2.503 -19.260 1.00 93.62 86 LEU A C 1
ATOM 686 O O . LEU A 1 86 ? 9.990 2.959 -18.669 1.00 93.62 86 LEU A O 1
ATOM 690 N N . VAL A 1 87 ? 9.101 1.917 -20.450 1.00 94.81 87 VAL A N 1
ATOM 691 C CA . VAL A 1 87 ? 10.333 1.897 -21.248 1.00 94.81 87 VAL A CA 1
ATOM 692 C C . VAL A 1 87 ? 10.343 3.072 -22.220 1.00 94.81 87 VAL A C 1
ATOM 694 O O . VAL A 1 87 ? 9.292 3.472 -22.714 1.00 94.81 87 VAL A O 1
ATOM 697 N N . ASN A 1 88 ? 11.522 3.628 -22.505 1.00 95.06 88 ASN A N 1
ATOM 698 C CA . ASN A 1 88 ? 11.665 4.721 -23.466 1.00 95.06 88 ASN A CA 1
ATOM 699 C C . ASN A 1 88 ? 11.759 4.170 -24.903 1.00 95.06 88 ASN A C 1
ATOM 701 O O . ASN A 1 88 ? 12.791 3.583 -25.241 1.00 95.06 88 ASN A O 1
ATOM 705 N N . PRO A 1 89 ? 10.748 4.385 -25.767 1.00 96.62 89 PRO A N 1
ATOM 706 C CA . PRO A 1 89 ? 10.760 3.869 -27.130 1.00 96.62 89 PRO A CA 1
ATOM 707 C C . PRO A 1 89 ? 11.503 4.772 -28.123 1.00 96.62 89 PRO A C 1
ATOM 709 O O . PRO A 1 89 ? 11.553 4.448 -29.307 1.00 96.62 89 PRO A O 1
ATOM 712 N N . ALA A 1 90 ? 12.024 5.922 -27.688 1.00 97.31 90 ALA A N 1
ATOM 713 C CA . ALA A 1 90 ? 12.650 6.878 -28.588 1.00 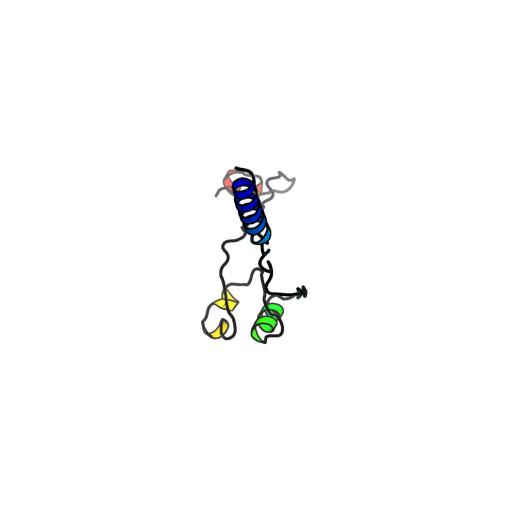97.31 90 ALA A CA 1
ATOM 714 C C . ALA A 1 90 ? 13.972 6.346 -29.156 1.00 97.31 90 ALA A C 1
ATOM 716 O O . ALA A 1 90 ? 14.781 5.743 -28.444 1.00 97.31 90 ALA A O 1
ATOM 717 N N . GLU A 1 91 ? 14.208 6.621 -30.437 1.00 95.56 91 GLU A N 1
ATOM 718 C CA . GLU A 1 91 ? 15.524 6.448 -31.045 1.00 95.56 91 GLU A CA 1
ATOM 719 C C . GLU A 1 91 ? 16.536 7.400 -30.394 1.00 95.56 91 GLU A C 1
ATOM 721 O O . GLU A 1 91 ? 16.196 8.503 -29.956 1.00 95.56 91 GLU A O 1
ATOM 726 N N . SER A 1 92 ? 17.793 6.971 -30.318 1.00 94.69 92 SER A N 1
ATOM 727 C CA . SER A 1 92 ? 18.880 7.785 -29.778 1.00 94.69 92 SER A CA 1
ATOM 728 C C . SER A 1 92 ? 20.178 7.551 -30.541 1.00 94.69 92 SER A C 1
ATOM 730 O O . SER A 1 92 ? 20.317 6.554 -31.242 1.00 94.69 92 SER A O 1
ATOM 732 N N . GLU A 1 93 ? 21.153 8.450 -30.379 1.00 95.19 93 GLU A N 1
ATOM 733 C CA . GLU A 1 93 ? 22.470 8.330 -31.029 1.00 95.19 93 GLU A CA 1
ATOM 734 C C . GLU A 1 93 ? 23.225 7.057 -30.614 1.00 95.19 93 GLU A C 1
ATOM 736 O O . GLU A 1 93 ? 23.993 6.492 -31.390 1.00 95.19 93 GLU A O 1
ATOM 741 N N . LYS A 1 94 ? 23.003 6.593 -29.379 1.00 95.88 94 LYS A N 1
ATOM 742 C CA . LYS A 1 94 ? 23.475 5.291 -28.898 1.00 95.88 94 LYS A CA 1
ATOM 743 C C . LYS A 1 94 ? 22.395 4.240 -29.122 1.00 95.88 94 LYS A C 1
ATOM 745 O O . LYS A 1 94 ? 21.208 4.556 -29.113 1.00 95.88 94 LYS A O 1
ATOM 750 N N . PHE A 1 95 ? 22.808 2.983 -29.268 1.00 94.88 95 PHE A N 1
ATOM 751 C CA . PHE A 1 95 ? 21.871 1.869 -29.373 1.00 94.88 95 PHE A CA 1
ATOM 752 C C . PHE A 1 95 ? 20.919 1.842 -28.163 1.00 94.88 95 PHE A C 1
ATOM 754 O O . PHE A 1 95 ? 21.369 1.697 -27.025 1.00 94.88 95 PHE A O 1
ATOM 761 N N . ASN A 1 96 ? 19.617 1.984 -28.425 1.00 96.75 96 ASN A N 1
ATOM 762 C CA . ASN A 1 96 ? 18.545 1.815 -27.449 1.00 96.75 96 ASN A CA 1
ATOM 763 C C . ASN A 1 96 ? 17.756 0.547 -27.815 1.00 96.75 96 ASN A C 1
ATOM 765 O O . ASN A 1 96 ? 17.012 0.575 -28.791 1.00 96.75 96 ASN A O 1
ATOM 769 N N . PRO A 1 97 ? 17.857 -0.556 -27.055 1.00 95.75 97 PRO A N 1
ATOM 770 C CA . PRO A 1 97 ? 17.118 -1.778 -27.375 1.00 95.75 97 PRO A CA 1
ATOM 771 C C . PRO A 1 97 ? 15.602 -1.570 -27.305 1.00 95.75 97 PRO A C 1
ATOM 773 O O . PRO A 1 97 ? 14.851 -2.238 -28.006 1.00 95.75 97 PRO A O 1
ATOM 776 N N . PHE A 1 98 ? 15.136 -0.613 -26.501 1.00 97.19 98 PHE A N 1
ATOM 777 C CA . PHE A 1 98 ? 13.715 -0.338 -26.363 1.00 97.19 98 PHE A CA 1
ATOM 778 C C . PHE A 1 98 ? 13.145 0.495 -27.507 1.00 97.19 98 PHE A C 1
ATOM 780 O O . PHE A 1 98 ? 11.934 0.686 -27.510 1.00 97.19 98 PHE A O 1
ATOM 787 N N . SER A 1 99 ? 13.935 0.972 -28.481 1.00 96.69 99 SER A N 1
ATOM 788 C CA . SER A 1 99 ? 13.367 1.584 -29.692 1.00 96.69 99 SER A CA 1
ATOM 789 C C . SER A 1 99 ? 12.764 0.539 -30.638 1.00 96.69 99 SER A C 1
ATOM 791 O O . SER A 1 99 ? 11.763 0.819 -31.301 1.00 96.69 99 SER A O 1
ATOM 793 N N . ASP A 1 100 ? 13.273 -0.696 -30.622 1.00 96.50 100 ASP A N 1
ATOM 794 C CA . ASP A 1 100 ? 12.719 -1.819 -31.378 1.00 96.50 100 ASP A CA 1
ATOM 795 C C . ASP A 1 100 ? 11.398 -2.300 -30.755 1.00 96.50 100 ASP A C 1
ATOM 797 O O . ASP A 1 100 ? 11.291 -2.533 -29.548 1.00 96.50 100 ASP A O 1
ATOM 801 N N . ARG A 1 101 ? 10.357 -2.424 -31.584 1.00 95.12 101 ARG A N 1
ATOM 802 C CA . ARG A 1 101 ? 9.047 -2.888 -31.127 1.00 95.12 101 ARG A CA 1
ATOM 803 C C . ARG A 1 101 ? 9.109 -4.341 -30.680 1.00 95.12 101 ARG A C 1
ATOM 805 O O . ARG A 1 101 ? 8.582 -4.646 -29.623 1.00 95.12 101 ARG A O 1
ATOM 812 N N . ASP A 1 102 ? 9.722 -5.223 -31.449 1.00 96.75 102 ASP A N 1
ATOM 813 C CA . ASP A 1 102 ? 9.681 -6.650 -31.160 1.00 96.75 102 ASP A CA 1
ATOM 814 C C . ASP A 1 102 ? 10.467 -6.955 -29.870 1.00 96.75 102 ASP A C 1
ATOM 816 O O . ASP A 1 102 ? 10.040 -7.803 -29.096 1.00 96.75 102 ASP A O 1
ATOM 820 N N . ILE A 1 103 ? 11.500 -6.163 -29.541 1.00 95.19 103 ILE A N 1
ATOM 821 C CA . ILE A 1 103 ? 12.180 -6.222 -28.231 1.00 95.19 103 ILE A CA 1
ATOM 822 C C . ILE A 1 103 ? 11.265 -5.786 -27.077 1.00 95.19 103 ILE A C 1
ATOM 824 O O . ILE A 1 103 ? 11.300 -6.391 -26.010 1.00 95.19 103 ILE A O 1
ATOM 828 N N . ARG A 1 104 ? 10.432 -4.750 -27.252 1.00 94.31 104 ARG A N 1
ATOM 829 C CA . ARG A 1 104 ? 9.501 -4.309 -26.193 1.00 94.31 104 ARG A CA 1
ATOM 830 C C . ARG A 1 104 ? 8.376 -5.310 -25.908 1.00 94.31 104 ARG A C 1
ATOM 832 O O . ARG A 1 104 ? 7.773 -5.223 -24.844 1.00 94.31 104 ARG A O 1
ATOM 839 N N . PHE A 1 105 ? 8.053 -6.184 -26.860 1.00 93.00 105 PHE A N 1
ATOM 840 C CA . PHE A 1 105 ? 6.948 -7.146 -26.766 1.00 93.00 105 PHE A CA 1
ATOM 841 C C . PHE A 1 105 ? 7.407 -8.598 -26.516 1.00 93.00 105 PHE A C 1
ATOM 843 O O . PHE A 1 105 ? 6.544 -9.471 -26.409 1.00 93.00 105 PHE A O 1
ATOM 850 N N . ALA A 1 106 ? 8.720 -8.853 -26.460 1.00 92.06 106 ALA A N 1
ATOM 851 C CA . ALA A 1 106 ? 9.316 -10.171 -26.219 1.00 92.06 106 ALA A CA 1
ATOM 852 C C . ALA A 1 106 ? 9.289 -10.605 -24.744 1.00 92.06 106 ALA A C 1
ATOM 854 O O . ALA A 1 106 ? 9.195 -9.730 -23.853 1.00 92.06 106 ALA A O 1
#

Radius of gyration: 29.73 Å; chains: 1; bounding box: 90×36×50 Å

Secondary structure (DSSP, 8-state):
-HHHHHHHHHHHHHHHHT-------S-S-S-------SSHHHHHHHHHTTSSS---S---GGGGSSTTTTTT--------------------SS--GGGSHHHHH-

Foldseek 3Di:
DVVVVVVVVVVVVVVVVVPPVPPPPPDPDDDDDDDDDPDPVVVVVCQLVVVDVDDPDDDDVVCVVDPVSCVSHDDDDDPDDDDDDDDDLDDDPDDDLNVDPVSVVD